Protein AF-A0A9E4UEQ6-F1 (afdb_monomer_lite)

Secondary structure (DSSP, 8-state):
-HHHHHHHHHHHHHHTT--S--HHHHHHHHHHTTHHHHHHHHHSHHHHTGGGS-HHHHHHHHHHHHHHHHHHHHTTGGGGS--

Radius of gyration: 16.29 Å; chains: 1; bounding box: 34×31×42 Å

pLDDT: mean 92.81, std 5.13, range [72.31, 98.25]

Foldseek 3Di:
DVLVVLVVVVVVCVVVPDPPDDSVNSLLVVLLVLVPQLVCLVVCCVVVVQVPDDPVSVVVSVVSNVVSVVSNVVSVSCVPDDD

Structure (mmCIF, N/CA/C/O backbone):
data_AF-A0A9E4UEQ6-F1
#
_entry.id   AF-A0A9E4UEQ6-F1
#
loop_
_atom_site.group_PDB
_atom_site.id
_atom_site.type_symbol
_atom_site.label_atom_id
_atom_site.label_alt_id
_atom_site.label_comp_id
_atom_site.label_asym_id
_atom_site.label_entity_id
_atom_site.label_seq_id
_atom_site.pdbx_PDB_ins_code
_atom_site.Cartn_x
_atom_site.Cartn_y
_atom_site.Cartn_z
_atom_site.occupancy
_atom_site.B_iso_or_equiv
_atom_site.auth_seq_id
_atom_site.auth_comp_id
_atom_site.auth_asym_id
_atom_site.auth_atom_id
_atom_site.pdbx_PDB_model_num
ATOM 1 N N . HIS A 1 1 ? -14.282 -7.904 -3.574 1.00 77.12 1 HIS A N 1
ATOM 2 C CA . HIS A 1 1 ? -13.013 -8.662 -3.495 1.00 77.12 1 HIS A CA 1
ATOM 3 C C . HIS A 1 1 ? -12.008 -7.978 -2.579 1.00 77.12 1 HIS A C 1
ATOM 5 O O . HIS A 1 1 ? -11.664 -8.586 -1.581 1.00 77.12 1 HIS A O 1
ATOM 11 N N . GLN A 1 2 ? -11.551 -6.747 -2.861 1.00 81.56 2 GLN A N 1
ATOM 12 C CA . GLN A 1 2 ? -10.615 -6.044 -1.963 1.00 81.56 2 GLN A CA 1
ATOM 13 C C . GLN A 1 2 ? -11.253 -5.711 -0.605 1.00 81.56 2 GLN A C 1
ATOM 15 O O . GLN A 1 2 ? -10.684 -6.061 0.420 1.00 81.56 2 GLN A O 1
ATOM 20 N N . ASP A 1 3 ? -12.476 -5.175 -0.586 1.00 85.88 3 ASP A N 1
ATOM 21 C CA . ASP A 1 3 ? -13.195 -4.896 0.672 1.00 85.88 3 ASP A CA 1
ATOM 22 C C . ASP A 1 3 ? -13.406 -6.151 1.530 1.00 85.88 3 ASP A C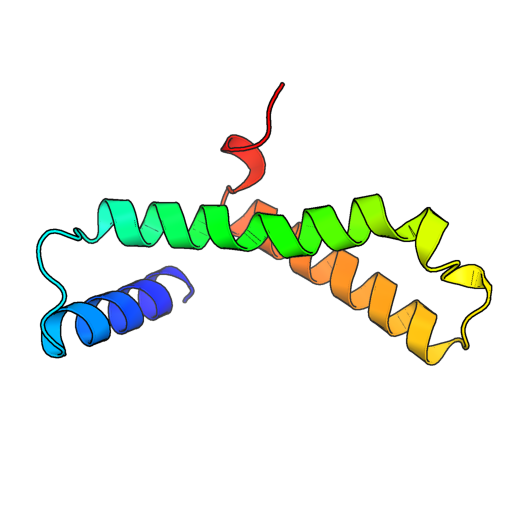 1
ATOM 24 O O . ASP A 1 3 ? -13.298 -6.099 2.752 1.00 85.88 3 ASP A O 1
ATOM 28 N N . ASP A 1 4 ? -13.650 -7.300 0.895 1.00 91.81 4 ASP A N 1
ATOM 29 C CA . ASP A 1 4 ? -13.792 -8.581 1.594 1.00 91.81 4 ASP A CA 1
ATOM 30 C C . ASP A 1 4 ? -12.460 -9.017 2.223 1.00 91.81 4 ASP A C 1
ATOM 32 O O . ASP A 1 4 ? -12.434 -9.513 3.346 1.00 91.81 4 ASP A O 1
ATOM 36 N N . LEU A 1 5 ? -11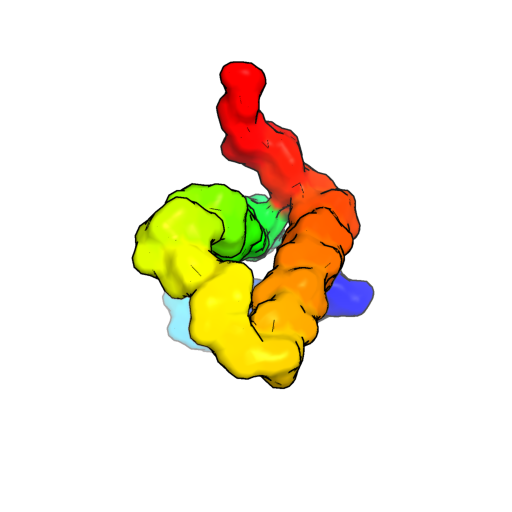.339 -8.797 1.525 1.00 92.88 5 LEU A N 1
ATOM 37 C CA . LEU A 1 5 ? -10.001 -9.079 2.052 1.00 92.88 5 LEU A CA 1
ATOM 38 C C . LEU A 1 5 ? -9.660 -8.167 3.234 1.00 92.88 5 LEU A C 1
ATOM 40 O O . LEU A 1 5 ? -9.139 -8.645 4.240 1.00 92.88 5 LEU A O 1
ATOM 44 N N . VAL A 1 6 ? -9.981 -6.874 3.137 1.00 95.00 6 VAL A N 1
ATOM 45 C CA . VAL A 1 6 ? -9.768 -5.908 4.225 1.00 95.00 6 VAL A CA 1
ATOM 46 C C . VAL A 1 6 ? -10.645 -6.247 5.427 1.00 95.00 6 VAL A C 1
ATOM 48 O O . VAL A 1 6 ? -10.176 -6.173 6.560 1.00 95.00 6 VAL A O 1
ATOM 51 N N . ARG A 1 7 ? -11.885 -6.699 5.203 1.00 96.25 7 ARG A N 1
ATOM 52 C CA . ARG A 1 7 ? -12.771 -7.185 6.269 1.00 96.25 7 ARG A CA 1
ATOM 53 C C . ARG A 1 7 ? -12.165 -8.371 7.012 1.00 96.25 7 ARG A C 1
ATOM 55 O O . ARG A 1 7 ? -12.072 -8.319 8.232 1.00 96.25 7 ARG A O 1
ATOM 62 N N . VAL A 1 8 ? -11.699 -9.388 6.289 1.00 97.69 8 VAL A N 1
ATOM 63 C CA . VAL A 1 8 ? -11.057 -10.569 6.892 1.00 97.69 8 VAL A CA 1
ATOM 64 C C . VAL A 1 8 ? -9.786 -10.183 7.653 1.00 97.69 8 VAL A C 1
ATOM 66 O O . VAL A 1 8 ? -9.535 -10.691 8.744 1.00 97.69 8 VAL A O 1
ATOM 69 N N . TYR A 1 9 ? -8.987 -9.263 7.106 1.00 96.62 9 TYR A N 1
ATOM 70 C CA . TYR A 1 9 ? -7.802 -8.746 7.787 1.00 96.62 9 TYR A CA 1
ATOM 71 C C . TYR A 1 9 ? -8.162 -8.029 9.096 1.00 96.62 9 TYR A C 1
ATOM 73 O O . TYR A 1 9 ? -7.571 -8.319 10.134 1.00 96.62 9 TYR A O 1
ATOM 81 N N . TYR A 1 10 ? -9.164 -7.148 9.066 1.00 98.12 10 TYR A N 1
ATOM 82 C CA . TYR A 1 10 ? -9.661 -6.443 10.245 1.00 98.12 10 TYR A CA 1
ATOM 83 C C . TYR A 1 10 ? -10.179 -7.401 11.325 1.00 98.12 10 TYR A C 1
ATOM 85 O O . TYR A 1 10 ? -9.811 -7.277 12.492 1.00 98.12 10 TYR A O 1
ATOM 93 N N . GLU A 1 11 ? -10.993 -8.384 10.937 1.00 97.94 11 GLU A N 1
ATOM 94 C CA . GLU A 1 11 ? -11.520 -9.402 11.850 1.00 97.94 11 GLU A CA 1
ATOM 95 C C . GLU A 1 11 ? -10.388 -10.170 12.542 1.00 97.94 11 GLU A C 1
ATOM 97 O O . GLU A 1 11 ? -10.416 -10.333 13.762 1.00 97.94 11 GLU A O 1
ATOM 102 N N . ALA A 1 12 ? -9.347 -10.550 11.795 1.00 98.19 12 ALA A N 1
ATOM 103 C CA . ALA A 1 12 ? -8.179 -11.220 12.355 1.00 98.19 12 ALA A CA 1
ATOM 104 C C . ALA A 1 12 ? -7.414 -10.338 13.359 1.00 98.19 12 ALA A C 1
ATOM 106 O O . ALA A 1 12 ? -6.954 -10.846 14.383 1.00 98.19 12 ALA A O 1
ATOM 107 N N . LEU A 1 13 ? -7.281 -9.029 13.106 1.00 97.75 13 LEU A N 1
ATOM 108 C CA . LEU A 1 13 ? -6.641 -8.100 14.047 1.00 97.75 13 LEU A CA 1
ATOM 109 C C . LEU A 1 13 ? -7.405 -8.036 15.376 1.00 97.75 13 LEU A C 1
ATOM 111 O O . LEU A 1 13 ? -6.804 -8.172 16.443 1.00 97.75 13 LEU A O 1
ATOM 115 N N . VAL A 1 14 ? -8.727 -7.866 15.311 1.00 97.81 14 VAL A N 1
ATOM 116 C CA . VAL A 1 14 ? -9.584 -7.779 16.502 1.00 97.81 14 VAL A CA 1
ATOM 117 C C . VAL A 1 14 ? -9.595 -9.102 17.270 1.00 97.81 14 VAL A C 1
ATOM 119 O O . VAL A 1 14 ? -9.481 -9.095 18.495 1.00 97.81 14 VAL A O 1
ATOM 122 N N . GLU A 1 15 ? -9.652 -10.244 16.576 1.00 98.25 15 GLU A N 1
ATOM 123 C CA . GLU A 1 15 ? -9.579 -11.577 17.197 1.00 98.25 15 GLU A CA 1
ATOM 124 C C . GLU A 1 15 ? -8.287 -11.772 18.012 1.00 98.25 15 GLU A C 1
ATOM 126 O O . GLU A 1 15 ? -8.302 -12.408 19.066 1.00 98.25 15 GLU A O 1
ATOM 131 N N . HIS A 1 16 ? -7.178 -11.174 17.569 1.00 98.19 16 HIS A N 1
ATOM 132 C CA . HIS A 1 16 ? -5.883 -11.240 18.253 1.00 98.19 16 HIS A CA 1
ATOM 133 C C . HIS A 1 16 ? -5.674 -10.123 19.292 1.00 98.19 16 HIS A C 1
ATOM 135 O O . HIS A 1 16 ? -4.567 -9.967 19.812 1.00 98.19 16 HIS A O 1
ATOM 141 N N . GLY A 1 17 ? -6.727 -9.376 19.636 1.00 97.50 17 GLY A N 1
ATOM 142 C CA . GLY A 1 17 ? -6.717 -8.409 20.735 1.00 97.50 17 GLY A CA 1
ATOM 143 C C . GLY A 1 17 ? -6.276 -6.998 20.351 1.00 97.50 17 GLY A C 1
ATOM 144 O O . GLY A 1 17 ? -5.882 -6.233 21.229 1.00 97.50 17 GLY A O 1
ATOM 145 N N . VAL A 1 18 ? -6.319 -6.632 19.064 1.00 97.88 18 VAL A N 1
ATOM 146 C CA . VAL A 1 18 ? -6.181 -5.223 18.666 1.00 97.88 18 VAL A CA 1
ATOM 147 C C . VAL A 1 18 ? -7.436 -4.465 19.100 1.00 97.88 18 VAL A C 1
ATOM 149 O O . VAL A 1 18 ? -8.541 -4.750 18.644 1.00 97.88 18 VAL A O 1
ATOM 152 N N . GLU A 1 19 ? -7.254 -3.478 19.974 1.00 96.56 19 GLU A N 1
ATOM 153 C CA . GLU A 1 19 ? -8.314 -2.616 20.502 1.00 96.56 19 GLU A CA 1
ATOM 154 C C . GLU A 1 19 ? -8.135 -1.170 20.016 1.00 96.56 19 GLU A C 1
ATOM 156 O O . GLU A 1 19 ? -7.029 -0.738 19.695 1.00 96.56 19 GLU A O 1
ATOM 161 N N . GLY A 1 20 ? -9.226 -0.397 19.975 1.00 96.19 20 GLY A N 1
ATOM 162 C CA . GLY A 1 20 ? -9.184 1.022 19.591 1.00 96.19 20 GLY A CA 1
ATOM 163 C C . GLY A 1 20 ? -8.920 1.285 18.102 1.00 96.19 20 GLY A C 1
ATOM 164 O O . GLY A 1 20 ? -8.645 2.423 17.734 1.00 96.19 20 GLY A O 1
ATOM 165 N N . TYR A 1 21 ? -9.011 0.254 17.261 1.00 96.38 21 TYR A N 1
ATOM 166 C CA . TYR A 1 21 ? -8.893 0.334 15.809 1.00 96.38 21 TYR A CA 1
ATOM 167 C C . TYR A 1 21 ? -10.226 -0.081 15.184 1.00 96.38 21 TYR A C 1
ATOM 169 O O . TYR A 1 21 ? -10.640 -1.236 15.314 1.00 96.38 21 TYR A O 1
ATOM 177 N N . ASP A 1 22 ? -10.944 0.865 14.578 1.00 97.00 22 ASP A N 1
ATOM 178 C CA . ASP A 1 22 ? -12.207 0.586 13.891 1.00 97.00 22 ASP A CA 1
ATOM 179 C C . ASP A 1 22 ? -11.984 0.182 12.427 1.00 97.00 22 ASP A C 1
ATOM 181 O O . ASP A 1 22 ? -10.884 0.271 11.869 1.00 97.00 22 ASP A O 1
ATOM 185 N N . TYR A 1 23 ? -13.045 -0.339 11.815 1.00 96.81 23 TYR A N 1
ATOM 186 C CA . TYR A 1 23 ? -12.978 -0.815 10.442 1.00 96.81 23 TYR A CA 1
ATOM 187 C C . TYR A 1 23 ? -12.793 0.334 9.446 1.00 96.81 23 TYR A C 1
ATOM 189 O O . TYR A 1 23 ? -12.075 0.153 8.464 1.00 96.81 23 TYR A O 1
ATOM 197 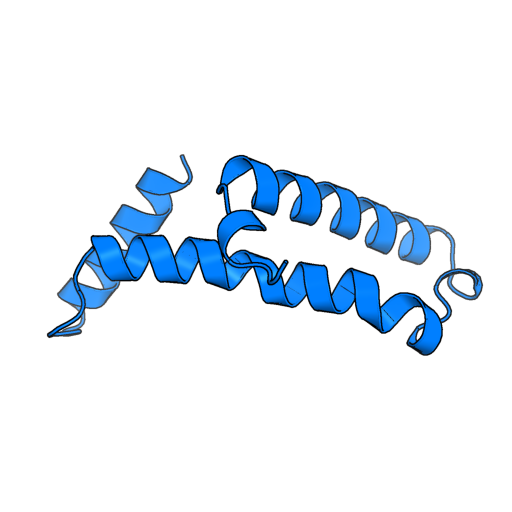N N . GLU A 1 24 ? -13.417 1.498 9.668 1.00 96.56 24 GLU A N 1
ATOM 198 C CA . GLU A 1 24 ? -13.252 2.648 8.775 1.00 96.56 24 GLU A CA 1
ATOM 199 C C . GLU A 1 24 ? -11.788 3.092 8.692 1.00 96.56 24 GLU A C 1
ATOM 201 O O . GLU A 1 24 ? -11.258 3.251 7.590 1.00 96.56 24 GLU A O 1
ATOM 206 N N . THR A 1 25 ? -11.111 3.202 9.838 1.00 96.81 25 THR A N 1
ATOM 207 C CA . THR A 1 25 ? -9.684 3.536 9.907 1.00 96.81 25 THR A CA 1
ATOM 208 C C . THR A 1 25 ? -8.849 2.451 9.230 1.00 96.81 25 THR A C 1
ATOM 210 O O . THR A 1 25 ? -7.957 2.763 8.444 1.00 96.81 25 THR A O 1
ATOM 213 N N . CYS A 1 26 ? -9.175 1.172 9.448 1.00 97.12 26 CYS A N 1
ATOM 214 C CA . CYS A 1 26 ? -8.489 0.061 8.788 1.00 97.12 26 CYS A CA 1
ATOM 215 C C . CYS A 1 26 ? -8.598 0.103 7.261 1.00 97.12 26 CYS A C 1
ATOM 217 O O . CYS A 1 26 ? -7.603 -0.074 6.553 1.00 97.12 26 CYS A O 1
ATOM 219 N N . ALA A 1 27 ? -9.793 0.378 6.744 1.00 95.75 27 ALA A N 1
ATOM 220 C CA . ALA A 1 27 ? -10.019 0.513 5.315 1.00 95.75 27 ALA A CA 1
ATOM 221 C C . ALA A 1 27 ? -9.290 1.732 4.729 1.00 95.75 27 ALA A C 1
ATOM 223 O O . ALA A 1 27 ? -8.705 1.633 3.649 1.00 95.75 27 ALA A O 1
ATOM 224 N N . GLU A 1 28 ? -9.277 2.867 5.432 1.00 96.38 28 GLU A N 1
ATOM 225 C CA . GLU A 1 28 ? -8.540 4.058 5.003 1.00 96.38 28 GLU A CA 1
ATOM 226 C C . GLU A 1 28 ? -7.023 3.816 4.976 1.00 96.38 28 GLU A C 1
ATOM 228 O O . GLU A 1 28 ? -6.368 4.098 3.967 1.00 96.38 28 GLU A O 1
ATOM 233 N N . ASP A 1 29 ? -6.469 3.227 6.037 1.00 95.69 29 ASP A N 1
ATOM 234 C CA . ASP A 1 29 ? -5.050 2.877 6.131 1.00 95.69 29 ASP A CA 1
ATOM 235 C C . ASP A 1 29 ? -4.635 1.892 5.037 1.00 95.69 29 ASP A C 1
ATOM 237 O O . ASP A 1 29 ? -3.568 2.043 4.439 1.00 95.69 29 ASP A O 1
ATOM 241 N N . TYR A 1 30 ? -5.485 0.910 4.726 1.00 95.12 30 TYR A N 1
ATOM 242 C CA . TYR A 1 30 ? -5.244 -0.029 3.634 1.00 95.12 30 TYR A CA 1
ATOM 243 C C . TYR A 1 30 ? -5.121 0.690 2.284 1.00 95.12 30 TYR A C 1
ATOM 245 O O . TYR A 1 30 ? -4.169 0.451 1.534 1.00 95.12 30 TYR A O 1
ATOM 253 N N . ARG A 1 31 ? -6.040 1.620 1.987 1.00 94.94 31 ARG A N 1
ATOM 254 C CA . ARG A 1 31 ? -6.006 2.423 0.752 1.00 94.94 31 ARG A CA 1
ATOM 255 C C . ARG A 1 31 ? -4.756 3.303 0.700 1.00 94.94 31 ARG A C 1
ATOM 257 O O . ARG A 1 31 ? -4.068 3.326 -0.319 1.00 94.94 31 ARG A O 1
ATOM 264 N N . ARG A 1 32 ? -4.413 3.975 1.805 1.00 95.31 32 ARG A N 1
ATOM 265 C CA . ARG A 1 32 ? -3.178 4.772 1.929 1.00 95.31 32 ARG A CA 1
ATOM 266 C C . ARG A 1 32 ? -1.924 3.919 1.740 1.00 95.31 32 ARG A C 1
ATOM 268 O O . ARG A 1 32 ? -0.981 4.347 1.075 1.00 95.31 32 ARG A O 1
ATOM 275 N N . GLY A 1 33 ? -1.928 2.697 2.267 1.00 93.75 33 GLY A N 1
ATOM 276 C CA . GLY A 1 33 ? -0.834 1.731 2.176 1.00 93.75 33 GLY A CA 1
ATOM 277 C C . GLY A 1 33 ? -0.494 1.274 0.753 1.00 93.75 33 GLY A C 1
ATOM 278 O O . GLY A 1 33 ? 0.587 0.727 0.540 1.00 93.75 33 GLY A O 1
ATOM 279 N N . ALA A 1 34 ? -1.352 1.537 -0.237 1.00 92.56 34 ALA A N 1
ATOM 280 C CA . ALA A 1 34 ? -1.057 1.264 -1.644 1.00 92.56 34 ALA A CA 1
ATOM 281 C C . ALA A 1 34 ? -0.064 2.268 -2.269 1.00 92.56 34 ALA A C 1
ATOM 283 O O . ALA A 1 34 ? 0.617 1.947 -3.245 1.00 92.56 34 ALA A O 1
ATOM 284 N N . LEU A 1 35 ? 0.053 3.477 -1.708 1.00 94.19 35 LEU A N 1
ATOM 285 C CA . LEU A 1 35 ? 0.841 4.573 -2.285 1.00 94.19 35 LEU A CA 1
ATOM 286 C C . LEU A 1 35 ? 2.368 4.405 -2.196 1.00 94.19 35 LEU A C 1
ATOM 288 O O . LEU A 1 35 ? 3.036 4.717 -3.184 1.00 94.19 35 LEU A O 1
ATOM 292 N N . PRO A 1 36 ? 2.970 3.918 -1.089 1.00 93.50 36 PRO A N 1
ATOM 293 C CA . PRO A 1 36 ? 4.425 3.898 -0.933 1.00 93.50 36 PRO A CA 1
ATOM 294 C C . PRO A 1 36 ? 5.173 3.163 -2.048 1.00 93.50 36 PRO A C 1
ATOM 296 O O . PRO A 1 36 ? 6.215 3.636 -2.499 1.00 93.50 36 PRO A O 1
ATOM 299 N N . LEU A 1 37 ? 4.644 2.033 -2.534 1.00 89.88 37 LEU A N 1
ATOM 300 C CA . LEU A 1 37 ? 5.283 1.274 -3.615 1.00 89.88 37 LEU A CA 1
ATOM 301 C C . LEU A 1 37 ? 5.190 1.989 -4.964 1.00 89.88 37 LEU A C 1
ATOM 303 O O . LEU A 1 37 ? 6.140 1.948 -5.742 1.00 89.88 37 LEU A O 1
ATOM 307 N N . PHE A 1 38 ? 4.090 2.688 -5.232 1.00 92.00 38 PHE A N 1
ATOM 308 C CA . PHE A 1 38 ? 3.978 3.508 -6.433 1.00 92.00 38 PHE A CA 1
ATOM 309 C C . PHE A 1 38 ? 4.914 4.719 -6.378 1.00 92.00 38 PHE A C 1
ATOM 311 O O . PHE A 1 38 ? 5.633 4.984 -7.338 1.00 92.00 38 PHE A O 1
ATOM 318 N N . ILE A 1 39 ? 4.983 5.398 -5.228 1.00 91.56 39 ILE A N 1
ATOM 319 C CA . ILE A 1 39 ? 5.924 6.501 -4.997 1.00 91.56 39 ILE A CA 1
ATOM 320 C C . ILE A 1 39 ? 7.360 6.015 -5.197 1.00 91.56 39 ILE A C 1
ATOM 322 O O . ILE A 1 39 ? 8.135 6.667 -5.897 1.00 91.56 39 ILE A O 1
ATOM 326 N N . PHE A 1 40 ? 7.714 4.851 -4.646 1.00 91.44 40 PHE A N 1
ATOM 327 C CA . PHE A 1 40 ? 9.008 4.223 -4.893 1.00 91.44 40 PHE A CA 1
ATOM 328 C C . PHE A 1 40 ? 9.258 4.029 -6.393 1.00 91.44 40 PHE A C 1
ATOM 330 O O . PHE A 1 40 ? 10.309 4.432 -6.882 1.00 91.44 40 PHE A O 1
ATOM 337 N N . LEU A 1 41 ? 8.307 3.474 -7.149 1.00 90.69 41 LEU A N 1
ATOM 338 C CA . LEU A 1 41 ? 8.483 3.240 -8.587 1.00 90.69 41 LEU A CA 1
ATOM 339 C C . LEU A 1 41 ? 8.680 4.530 -9.385 1.00 90.69 41 LEU A C 1
ATOM 341 O O . LEU A 1 41 ? 9.508 4.544 -10.290 1.00 90.69 41 LEU A O 1
ATOM 345 N N . VAL A 1 42 ? 7.966 5.605 -9.047 1.00 88.88 42 VAL A N 1
ATOM 346 C CA . VAL A 1 42 ? 8.093 6.905 -9.726 1.00 88.88 42 VAL A CA 1
ATOM 347 C C . VAL A 1 42 ? 9.414 7.594 -9.373 1.00 88.88 42 VAL A C 1
ATOM 349 O O . VAL A 1 42 ? 10.089 8.128 -10.248 1.00 88.88 42 VAL A O 1
ATOM 352 N N . THR A 1 43 ? 9.810 7.563 -8.101 1.00 89.75 43 THR A N 1
ATOM 353 C CA . THR A 1 43 ? 10.988 8.301 -7.607 1.00 89.75 43 THR A CA 1
ATOM 354 C C . THR A 1 43 ? 12.311 7.573 -7.840 1.00 89.75 43 THR A C 1
ATOM 356 O O . THR A 1 43 ? 13.361 8.206 -7.899 1.00 89.75 43 THR A O 1
ATOM 359 N N . SER A 1 44 ? 12.289 6.248 -7.999 1.00 86.81 44 SER A N 1
ATOM 360 C CA . SER A 1 44 ? 13.505 5.437 -8.129 1.00 86.81 44 SER A CA 1
ATOM 361 C C . SER A 1 44 ? 14.023 5.283 -9.562 1.00 86.81 44 SER A C 1
ATOM 363 O O . SER A 1 44 ? 15.118 4.751 -9.731 1.00 86.81 44 SER A O 1
ATOM 365 N N . GLN A 1 45 ? 13.305 5.777 -10.580 1.00 79.00 45 GLN A N 1
ATOM 366 C CA . GLN A 1 45 ? 13.678 5.623 -11.998 1.00 79.00 45 GLN A CA 1
ATOM 367 C C . GLN A 1 45 ? 15.125 6.068 -12.273 1.00 79.00 45 GLN A C 1
ATOM 369 O O . GLN A 1 45 ? 15.916 5.304 -12.825 1.00 79.00 45 GLN A O 1
ATOM 374 N N . GLU A 1 46 ? 15.497 7.264 -11.807 1.00 79.81 46 GLU A N 1
ATOM 375 C CA . GLU A 1 46 ? 16.839 7.829 -12.011 1.00 79.81 46 GLU A CA 1
ATOM 376 C C . GLU A 1 46 ? 17.921 7.067 -11.229 1.00 79.81 46 GLU A C 1
ATOM 378 O O . GLU A 1 46 ? 19.012 6.813 -11.739 1.00 79.81 46 GLU A O 1
ATOM 383 N N . SER A 1 47 ? 17.613 6.651 -9.997 1.00 86.81 47 SER A N 1
ATOM 384 C CA . SER A 1 47 ? 18.564 5.922 -9.146 1.00 86.81 47 SER A CA 1
ATOM 385 C C . SER A 1 47 ? 18.824 4.498 -9.639 1.00 86.81 47 SER A C 1
ATOM 387 O O . SER A 1 47 ? 19.924 3.973 -9.473 1.00 86.81 47 SER A O 1
ATOM 389 N N . LEU A 1 48 ? 17.807 3.856 -10.217 1.00 85.69 48 LEU A N 1
ATOM 390 C CA . LEU A 1 48 ? 17.867 2.456 -10.624 1.00 85.69 48 LEU A CA 1
ATOM 391 C C . LEU A 1 48 ? 18.412 2.262 -12.039 1.00 85.69 48 LEU A C 1
ATOM 393 O O . LEU A 1 48 ? 18.901 1.168 -12.315 1.00 85.69 48 LEU A O 1
ATOM 397 N N . LYS A 1 49 ? 18.370 3.291 -12.902 1.00 89.44 49 LYS A N 1
ATOM 398 C CA . LYS A 1 49 ? 18.792 3.213 -14.315 1.00 89.44 49 LYS A CA 1
ATOM 399 C C . LYS A 1 49 ? 18.191 1.996 -15.011 1.00 89.44 49 LYS A C 1
ATOM 401 O O . LYS A 1 49 ? 18.895 1.110 -15.493 1.00 89.44 49 LYS A O 1
ATOM 406 N N . ILE A 1 50 ? 16.864 1.913 -14.989 1.00 85.62 50 ILE A N 1
ATOM 407 C CA . ILE A 1 50 ? 16.128 0.724 -15.436 1.00 85.62 50 ILE A CA 1
ATOM 408 C C . ILE A 1 50 ? 16.452 0.384 -16.901 1.00 85.62 50 ILE A C 1
ATOM 410 O O . ILE A 1 50 ? 16.483 -0.800 -17.251 1.00 85.62 50 ILE A O 1
ATOM 414 N N . GLU A 1 51 ? 16.775 1.376 -17.741 1.00 87.81 51 GLU A N 1
ATOM 415 C CA . GLU A 1 51 ? 17.230 1.142 -19.117 1.00 87.81 51 GLU A CA 1
ATOM 416 C C . GLU A 1 51 ? 18.504 0.284 -19.230 1.00 87.81 51 GLU A C 1
ATOM 418 O O . GLU A 1 51 ? 18.659 -0.435 -20.219 1.00 87.81 51 GLU A O 1
ATOM 423 N N . ASP A 1 52 ? 19.372 0.289 -18.214 1.00 94.12 52 ASP A N 1
ATOM 424 C CA . ASP A 1 52 ? 20.625 -0.474 -18.197 1.00 94.12 52 ASP A CA 1
ATOM 425 C C . ASP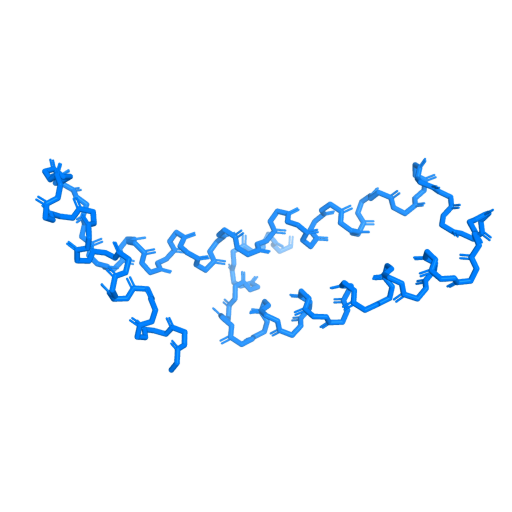 A 1 52 ? 20.404 -1.947 -17.810 1.00 94.12 52 ASP A C 1
ATOM 427 O O . ASP A 1 52 ? 21.306 -2.784 -17.928 1.00 94.12 52 ASP A O 1
ATOM 431 N N . TYR A 1 53 ? 19.209 -2.300 -17.325 1.00 93.69 53 TYR A N 1
ATOM 432 C CA . TYR A 1 53 ? 18.897 -3.668 -16.926 1.00 93.69 53 TYR A CA 1
ATOM 433 C C . TYR A 1 53 ? 18.531 -4.550 -18.125 1.00 93.69 53 TYR A C 1
ATOM 435 O O . TYR A 1 53 ? 18.233 -4.092 -19.225 1.00 93.69 53 TYR A O 1
ATOM 443 N N . ASN A 1 54 ? 18.525 -5.870 -17.916 1.00 96.12 54 ASN A N 1
ATOM 444 C CA . ASN A 1 54 ? 18.071 -6.800 -18.948 1.00 96.12 54 ASN A CA 1
ATOM 445 C C . ASN A 1 54 ? 16.561 -6.649 -19.235 1.00 96.12 54 ASN A C 1
ATOM 447 O O . ASN A 1 54 ? 15.798 -6.150 -18.408 1.00 96.12 54 ASN A O 1
ATOM 451 N N . LYS A 1 55 ? 16.112 -7.157 -20.392 1.00 96.38 55 LYS A N 1
ATOM 452 C CA . LYS A 1 55 ? 14.708 -7.047 -20.837 1.00 96.38 5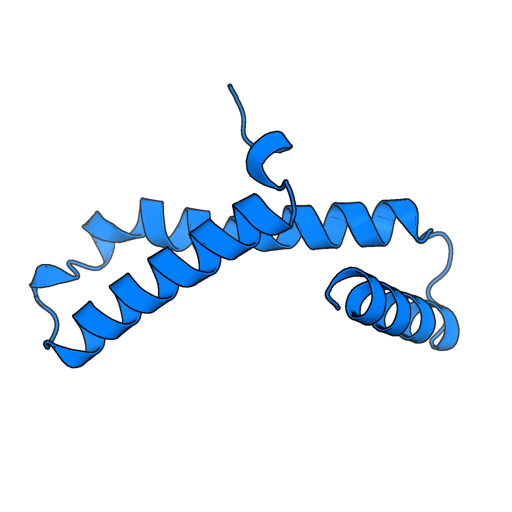5 LYS A CA 1
ATOM 453 C C . LYS A 1 55 ? 13.695 -7.551 -19.808 1.00 96.38 55 LYS A C 1
ATOM 455 O O . LYS A 1 55 ? 12.685 -6.902 -19.580 1.00 96.38 55 LYS A O 1
ATOM 460 N N . ARG A 1 56 ? 13.990 -8.667 -19.135 1.00 96.44 56 ARG A N 1
ATOM 461 C CA . ARG A 1 56 ? 13.100 -9.238 -18.113 1.00 96.44 56 ARG A CA 1
ATOM 462 C C . ARG A 1 56 ? 12.915 -8.292 -16.924 1.00 96.44 56 ARG A C 1
ATOM 464 O O . ARG A 1 56 ? 11.827 -8.216 -16.363 1.00 96.44 56 ARG A O 1
ATOM 471 N N . ALA A 1 57 ? 13.973 -7.607 -16.504 1.00 93.25 57 ALA A N 1
ATOM 472 C CA . ALA A 1 57 ? 13.888 -6.631 -15.427 1.00 93.25 57 ALA A CA 1
ATOM 473 C C . ALA A 1 57 ? 13.090 -5.394 -15.866 1.00 93.25 57 ALA A C 1
ATOM 475 O O . ALA A 1 57 ? 12.230 -4.944 -15.119 1.00 93.25 57 ALA A O 1
ATOM 476 N N . GLN A 1 58 ? 13.299 -4.902 -17.089 1.00 94.12 58 GLN A N 1
ATOM 477 C CA . GLN A 1 58 ? 12.500 -3.802 -17.648 1.00 94.12 58 GLN A CA 1
ATOM 478 C C . GLN A 1 58 ? 11.002 -4.159 -17.704 1.00 94.12 58 GLN A C 1
ATOM 480 O O . GLN A 1 58 ? 10.159 -3.385 -17.256 1.00 94.12 58 GLN A O 1
ATOM 485 N N . GLU A 1 59 ? 10.669 -5.371 -18.158 1.00 96.06 59 GLU A N 1
ATOM 486 C CA . GLU A 1 59 ? 9.296 -5.900 -18.170 1.00 96.06 59 GLU A CA 1
ATOM 487 C C . GLU A 1 59 ? 8.693 -6.005 -16.763 1.00 96.06 59 GLU A C 1
ATOM 489 O O . GLU A 1 59 ? 7.508 -5.718 -16.573 1.00 96.06 59 GLU A O 1
ATOM 494 N N . LEU A 1 60 ? 9.496 -6.390 -15.763 1.00 93.88 60 LEU A N 1
ATOM 495 C CA . LEU A 1 60 ? 9.068 -6.411 -14.366 1.00 93.88 60 LEU A CA 1
ATOM 496 C C . LEU A 1 60 ? 8.687 -5.006 -13.889 1.00 93.88 60 LEU A C 1
ATOM 498 O O . LEU A 1 60 ? 7.611 -4.850 -13.319 1.00 93.88 60 LEU A O 1
ATOM 502 N N . PHE A 1 61 ? 9.527 -3.997 -14.139 1.00 92.81 61 PHE A N 1
ATOM 503 C CA . PHE A 1 61 ? 9.238 -2.619 -13.732 1.00 92.81 61 PHE A CA 1
ATOM 504 C C . PHE A 1 61 ? 7.982 -2.073 -14.407 1.00 92.81 61 PHE A C 1
ATOM 506 O O . PHE A 1 61 ? 7.137 -1.506 -13.715 1.00 92.81 61 PHE A O 1
ATOM 513 N N . GLN A 1 62 ? 7.808 -2.313 -15.710 1.00 93.19 62 GLN A N 1
ATOM 514 C CA . GLN A 1 62 ? 6.587 -1.916 -16.413 1.00 93.19 62 GLN A CA 1
ATOM 515 C C . GLN A 1 62 ? 5.353 -2.612 -15.824 1.00 93.19 62 GLN A C 1
ATOM 517 O O . GLN A 1 62 ? 4.367 -1.962 -15.493 1.00 93.19 62 GLN A O 1
ATOM 522 N N . THR A 1 63 ? 5.431 -3.928 -15.599 1.00 96.25 63 THR A N 1
ATOM 523 C CA . THR A 1 63 ? 4.326 -4.700 -15.007 1.00 96.25 63 THR A CA 1
ATOM 524 C C . THR A 1 63 ? 3.981 -4.212 -13.601 1.00 96.25 63 THR A C 1
ATOM 526 O O . THR A 1 63 ? 2.809 -4.162 -13.229 1.00 96.25 63 THR A O 1
ATOM 529 N N . MET A 1 64 ? 4.991 -3.879 -12.792 1.00 94.94 64 MET A N 1
ATOM 530 C CA . MET A 1 64 ? 4.781 -3.297 -11.470 1.00 94.94 64 MET A CA 1
ATOM 531 C C . MET A 1 64 ? 4.078 -1.947 -11.594 1.00 94.94 64 MET A C 1
ATOM 533 O O . MET A 1 64 ? 3.056 -1.751 -10.942 1.00 94.94 64 MET A O 1
ATOM 537 N N . PHE A 1 65 ? 4.572 -1.053 -12.453 1.00 94.31 65 PHE A N 1
ATOM 538 C CA . PHE A 1 65 ? 3.980 0.265 -12.665 1.00 94.31 65 PHE A CA 1
ATOM 539 C C . PHE A 1 65 ? 2.499 0.173 -13.050 1.00 94.31 65 PHE A C 1
ATOM 541 O O . PHE A 1 65 ? 1.659 0.779 -12.385 1.00 94.31 65 PHE A O 1
ATOM 548 N N . ASP A 1 66 ? 2.169 -0.663 -14.037 1.00 95.44 66 ASP A N 1
ATOM 549 C CA . ASP A 1 66 ? 0.793 -0.848 -14.507 1.00 95.44 66 ASP A CA 1
ATOM 550 C C . ASP A 1 66 ? -0.121 -1.377 -13.389 1.00 95.44 66 ASP A C 1
ATOM 552 O O . ASP A 1 66 ? -1.229 -0.878 -13.187 1.00 95.44 66 ASP A O 1
ATOM 556 N N . ARG A 1 67 ? 0.352 -2.361 -12.611 1.00 94.69 67 ARG A N 1
ATOM 557 C CA . ARG A 1 67 ? -0.426 -2.954 -11.510 1.00 94.69 67 ARG A CA 1
ATOM 558 C C . ARG A 1 67 ? -0.665 -1.980 -10.364 1.00 94.69 67 ARG A C 1
ATOM 560 O O . ARG A 1 67 ? -1.786 -1.911 -9.869 1.00 94.69 67 ARG A O 1
ATOM 567 N N . TYR A 1 68 ? 0.360 -1.253 -9.925 1.00 94.12 68 TYR A N 1
ATOM 568 C CA . TYR A 1 68 ? 0.208 -0.314 -8.810 1.00 94.12 68 TYR A CA 1
ATOM 569 C C . TYR A 1 68 ? -0.581 0.930 -9.219 1.00 94.12 68 TYR A C 1
ATOM 571 O O . TYR A 1 68 ? -1.360 1.432 -8.415 1.00 94.12 68 TYR A O 1
ATOM 579 N N . SER A 1 69 ? -0.456 1.380 -10.472 1.00 93.69 69 SER A N 1
ATOM 580 C CA . SER A 1 69 ? -1.309 2.443 -11.006 1.00 93.69 69 SER A CA 1
ATOM 581 C C . SER A 1 69 ? -2.783 2.027 -11.001 1.00 93.69 69 SER A C 1
ATOM 583 O O . SER A 1 69 ? -3.616 2.762 -10.471 1.00 93.69 69 SER A O 1
ATOM 585 N N . ALA A 1 70 ? -3.103 0.823 -11.492 1.00 94.12 70 ALA A N 1
ATOM 586 C CA . ALA A 1 70 ? -4.466 0.294 -11.444 1.00 94.12 70 ALA A CA 1
ATOM 587 C C . ALA A 1 70 ? -4.981 0.159 -10.001 1.00 94.12 70 ALA A C 1
ATOM 589 O O . ALA A 1 70 ? -6.075 0.624 -9.699 1.00 94.12 70 ALA A O 1
ATOM 590 N N . ALA A 1 71 ? -4.167 -0.382 -9.088 1.00 92.62 71 ALA A N 1
ATOM 591 C CA . ALA A 1 71 ? -4.545 -0.539 -7.685 1.00 92.62 71 ALA A CA 1
ATOM 592 C C . ALA A 1 71 ? -4.861 0.801 -6.999 1.00 92.62 71 ALA A C 1
ATOM 594 O O . ALA A 1 71 ? -5.823 0.884 -6.241 1.00 92.62 71 ALA A O 1
ATOM 595 N N . ILE A 1 72 ? -4.090 1.859 -7.275 1.00 94.00 72 ILE A N 1
ATOM 596 C CA . ILE A 1 72 ? -4.361 3.200 -6.736 1.00 94.00 72 ILE A CA 1
ATOM 597 C C . ILE A 1 72 ? -5.702 3.735 -7.232 1.00 94.00 72 ILE A C 1
ATOM 599 O O . ILE A 1 72 ? -6.446 4.319 -6.444 1.00 94.00 72 ILE A O 1
ATOM 603 N N . MET A 1 73 ? -6.016 3.534 -8.513 1.00 92.94 73 MET A N 1
ATOM 604 C CA . MET A 1 73 ? -7.284 3.976 -9.094 1.00 92.94 73 MET A CA 1
ATOM 605 C C . MET A 1 73 ? -8.467 3.181 -8.535 1.00 92.94 73 MET A C 1
ATOM 607 O O . MET A 1 73 ? -9.448 3.781 -8.104 1.00 92.94 73 MET A O 1
ATOM 611 N N . ASP A 1 74 ? -8.349 1.854 -8.470 1.00 92.69 74 ASP A N 1
ATOM 612 C CA . ASP A 1 74 ? -9.392 0.962 -7.949 1.00 92.69 74 ASP A CA 1
ATOM 613 C C . ASP A 1 74 ? -9.694 1.234 -6.470 1.00 92.69 74 ASP A C 1
ATOM 615 O O . ASP A 1 74 ? -10.846 1.189 -6.043 1.00 92.69 74 ASP A O 1
ATOM 619 N N . LEU A 1 75 ? -8.661 1.555 -5.686 1.00 93.19 75 LEU A N 1
ATOM 620 C CA . LEU A 1 75 ? -8.787 1.918 -4.277 1.00 93.19 75 LEU A CA 1
ATOM 621 C C . LEU A 1 75 ? -9.132 3.396 -4.069 1.00 93.19 75 LEU A C 1
ATOM 623 O O . LEU A 1 75 ? -9.205 3.825 -2.922 1.00 93.19 75 LEU A O 1
ATOM 627 N N . ASN A 1 76 ? -9.293 4.205 -5.122 1.00 94.19 76 ASN A N 1
ATOM 628 C CA . ASN A 1 76 ? -9.422 5.664 -5.021 1.00 94.19 76 ASN A CA 1
ATOM 629 C C . ASN A 1 76 ? -8.340 6.291 -4.105 1.00 94.19 76 ASN A C 1
ATOM 631 O O . ASN A 1 76 ? -8.593 7.223 -3.352 1.00 94.19 76 ASN A O 1
ATOM 635 N N . ALA A 1 77 ? -7.129 5.731 -4.080 1.00 94.81 77 ALA A N 1
ATOM 636 C CA . ALA A 1 77 ? -6.075 6.136 -3.146 1.00 94.81 77 ALA A C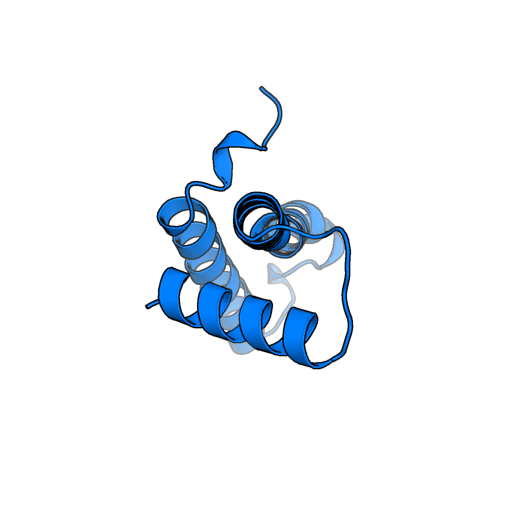A 1
ATOM 637 C C . ALA A 1 77 ? -5.383 7.446 -3.563 1.00 94.81 77 ALA A C 1
ATOM 639 O O . ALA A 1 77 ? -4.638 8.033 -2.780 1.00 94.81 77 ALA A O 1
ATOM 640 N N . ALA A 1 78 ? -5.636 7.925 -4.785 1.00 91.62 78 ALA A N 1
ATOM 641 C CA . ALA A 1 78 ? -5.095 9.187 -5.281 1.00 91.62 78 ALA A CA 1
ATOM 642 C C . ALA A 1 78 ? -5.555 10.401 -4.453 1.00 91.62 78 ALA A C 1
ATOM 644 O O . ALA A 1 78 ? -4.848 11.401 -4.425 1.00 91.62 78 ALA A O 1
ATOM 645 N N . GLU A 1 79 ? -6.682 10.307 -3.735 1.00 93.88 79 GLU A N 1
ATOM 646 C CA . GLU A 1 79 ? -7.188 11.389 -2.874 1.00 93.88 79 GLU A CA 1
ATOM 647 C C . GLU A 1 79 ? -6.250 11.757 -1.713 1.00 93.88 79 GLU A C 1
ATOM 649 O O . GLU A 1 79 ? -6.381 12.832 -1.137 1.00 93.88 79 GLU A O 1
ATOM 654 N N . PHE A 1 80 ? -5.303 10.880 -1.364 1.00 93.38 80 PHE A N 1
ATOM 655 C CA . PHE A 1 80 ? -4.317 11.147 -0.315 1.00 93.38 80 PHE A CA 1
ATOM 656 C C . PHE A 1 80 ? -3.034 11.806 -0.842 1.00 93.38 80 PHE A C 1
ATOM 658 O O . PHE A 1 80 ? -2.122 12.071 -0.056 1.00 93.38 80 PHE A O 1
ATOM 665 N N . LEU A 1 81 ? -2.918 12.033 -2.155 1.00 86.81 81 LEU A N 1
ATOM 666 C CA . LEU A 1 81 ? -1.789 12.759 -2.730 1.00 86.81 81 LEU A CA 1
ATOM 667 C C . LEU A 1 81 ? -1.978 14.275 -2.541 1.00 86.81 81 LEU A C 1
ATOM 669 O O . LEU A 1 81 ? -3.103 14.764 -2.639 1.00 86.81 81 LEU A O 1
ATOM 673 N N . PRO A 1 82 ? -0.898 15.026 -2.266 1.00 81.19 82 PRO A N 1
ATOM 674 C CA . PRO A 1 82 ? -0.959 16.484 -2.210 1.00 81.19 82 PRO A CA 1
ATOM 675 C C . PRO A 1 82 ? -1.295 17.088 -3.587 1.00 81.19 82 PRO A C 1
ATOM 677 O O . PRO A 1 82 ? -0.939 16.500 -4.611 1.00 81.19 82 PRO A O 1
ATOM 680 N N . GLU A 1 83 ? -1.957 18.254 -3.588 1.00 72.31 83 GLU A N 1
ATOM 681 C CA . GLU A 1 83 ? -2.216 19.075 -4.791 1.00 72.31 83 GLU A CA 1
ATOM 682 C C . GLU A 1 83 ? -0.937 19.646 -5.424 1.00 72.31 83 GLU A C 1
ATOM 684 O O . GLU A 1 83 ? -0.005 20.025 -4.671 1.00 72.31 83 GLU A O 1
#

Sequence (83 aa):
HQDDLVRVYYEALVEHGVEGYDYETCAEDYRRGALPLFIFLVTSQESLKIEDYNKRAQELFQTMFDRYSAAIMDLNAAEFLPE